Protein AF-A0A950FGL8-F1 (afdb_monomer_lite)

Secondary structure (DSSP, 8-state):
-B-SS--EETTEEPSS-HHHHHHHHHHHH--SEEE-BS-S--STTT------HHHHHHHHHH-TT-EEEP--TT-------

Structure (mmCIF, N/CA/C/O backbone):
data_AF-A0A950FGL8-F1
#
_entry.id   AF-A0A950FGL8-F1
#
loop_
_atom_site.group_PDB
_atom_site.id
_atom_site.type_symbol
_atom_site.label_atom_id
_atom_site.label_alt_id
_atom_site.label_comp_id
_atom_site.label_asym_id
_atom_site.label_entity_id
_atom_site.label_seq_id
_atom_site.pdbx_PDB_ins_code
_atom_site.Cartn_x
_atom_site.Cartn_y
_atom_site.Cartn_z
_atom_site.occupancy
_atom_site.B_iso_or_equiv
_atom_site.auth_seq_id
_atom_site.auth_comp_id
_atom_site.auth_asym_id
_atom_site.auth_atom_id
_atom_site.pdbx_PDB_model_num
ATOM 1 N N . LEU A 1 1 ? -5.317 1.042 -2.784 1.00 92.25 1 LEU A N 1
ATOM 2 C CA . LEU A 1 1 ? -4.270 2.019 -2.408 1.00 92.25 1 LEU A CA 1
ATOM 3 C C . LEU A 1 1 ? -3.051 1.778 -3.283 1.00 92.25 1 LEU A C 1
ATOM 5 O O . LEU A 1 1 ? -2.729 0.619 -3.521 1.00 92.25 1 LEU A O 1
ATOM 9 N N . ALA A 1 2 ? -2.432 2.822 -3.831 1.00 89.88 2 ALA A N 1
ATOM 10 C CA . ALA A 1 2 ? -1.271 2.661 -4.706 1.00 89.88 2 ALA A CA 1
ATOM 11 C C . ALA A 1 2 ? -0.024 2.360 -3.862 1.00 89.88 2 ALA A C 1
ATOM 13 O O . ALA A 1 2 ? 0.437 3.217 -3.116 1.00 89.88 2 ALA A O 1
ATOM 14 N N . ALA A 1 3 ? 0.512 1.144 -3.970 1.00 90.62 3 ALA A N 1
ATOM 15 C CA . ALA A 1 3 ? 1.659 0.691 -3.185 1.00 90.62 3 ALA A CA 1
ATOM 16 C C . ALA A 1 3 ? 2.957 0.781 -4.000 1.00 90.62 3 ALA A C 1
ATOM 18 O O . ALA A 1 3 ? 3.645 -0.216 -4.190 1.00 90.62 3 ALA A O 1
ATOM 19 N N . ALA A 1 4 ? 3.272 1.974 -4.506 1.00 85.12 4 ALA A N 1
ATOM 20 C CA . ALA A 1 4 ? 4.438 2.197 -5.353 1.00 85.12 4 AL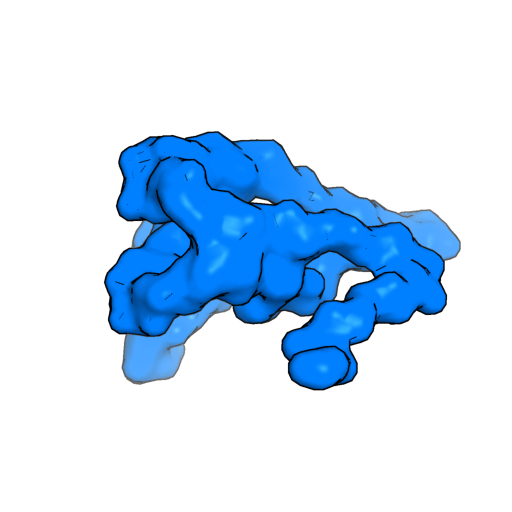A A CA 1
ATOM 21 C C . ALA A 1 4 ? 5.108 3.542 -5.052 1.00 85.12 4 ALA A C 1
ATOM 23 O O . ALA A 1 4 ? 4.439 4.545 -4.803 1.00 85.12 4 ALA A O 1
ATOM 24 N N . GLY A 1 5 ? 6.440 3.567 -5.123 1.00 85.06 5 GLY A N 1
ATOM 25 C CA . GLY A 1 5 ? 7.230 4.783 -4.938 1.00 85.06 5 GLY A CA 1
ATOM 26 C C . GLY A 1 5 ? 7.070 5.413 -3.549 1.00 85.06 5 GLY A C 1
ATOM 27 O O . GLY A 1 5 ? 6.922 4.719 -2.542 1.00 85.06 5 GLY A O 1
ATOM 28 N N . ARG A 1 6 ? 7.142 6.748 -3.500 1.00 88.00 6 ARG A N 1
ATOM 29 C CA . ARG A 1 6 ? 6.932 7.553 -2.291 1.00 88.00 6 ARG A CA 1
ATOM 30 C C . ARG A 1 6 ? 5.619 8.322 -2.437 1.00 88.00 6 ARG A C 1
ATOM 32 O O . ARG A 1 6 ? 5.459 9.058 -3.404 1.00 88.00 6 ARG A O 1
ATOM 39 N N . GLY A 1 7 ? 4.706 8.138 -1.483 1.00 89.25 7 GLY A N 1
ATOM 40 C CA . GLY A 1 7 ? 3.450 8.885 -1.428 1.00 89.25 7 GLY A CA 1
ATOM 41 C C . GLY A 1 7 ? 3.673 10.365 -1.116 1.00 89.25 7 GLY A C 1
ATOM 42 O O . GLY A 1 7 ? 4.699 10.738 -0.547 1.00 89.25 7 GLY A O 1
ATOM 43 N N . ASN A 1 8 ? 2.696 11.207 -1.446 1.00 93.38 8 ASN A N 1
ATOM 44 C CA . ASN A 1 8 ? 2.734 12.631 -1.124 1.00 93.38 8 ASN A CA 1
ATOM 45 C C . ASN A 1 8 ? 1.512 13.020 -0.288 1.00 93.38 8 ASN A C 1
ATOM 47 O O . ASN A 1 8 ? 0.419 12.495 -0.489 1.00 93.38 8 ASN A O 1
ATOM 51 N N . VAL A 1 9 ? 1.691 13.990 0.607 1.00 92.31 9 VAL A N 1
ATOM 52 C CA . VAL A 1 9 ? 0.619 14.648 1.359 1.00 92.31 9 VAL A CA 1
ATOM 53 C C . VAL A 1 9 ? 0.700 16.140 1.061 1.00 92.31 9 VAL A C 1
ATOM 55 O O . VAL A 1 9 ? 1.731 16.763 1.288 1.00 92.31 9 VAL A O 1
ATOM 58 N N . ASN A 1 10 ? -0.379 16.716 0.525 1.00 92.81 10 ASN A N 1
ATOM 59 C CA . ASN A 1 10 ? -0.444 18.130 0.122 1.00 92.81 10 ASN A CA 1
ATOM 60 C C . ASN A 1 10 ? 0.661 18.550 -0.867 1.00 92.81 10 ASN A C 1
ATOM 62 O O . ASN A 1 10 ? 1.186 19.655 -0.791 1.00 92.81 10 ASN A O 1
ATOM 66 N N . GLY A 1 11 ? 1.021 17.657 -1.790 1.00 93.69 11 GLY A N 1
ATOM 67 C CA . GLY A 1 11 ? 2.081 17.892 -2.776 1.00 93.69 11 GLY A CA 1
ATOM 68 C C . GLY A 1 11 ? 3.484 17.543 -2.282 1.00 93.69 11 GLY A C 1
ATOM 69 O O . GLY A 1 11 ? 4.348 17.271 -3.111 1.00 93.69 11 GLY A O 1
ATOM 70 N N . GLU A 1 12 ? 3.689 17.418 -0.971 1.00 95.38 12 GLU A N 1
ATOM 71 C CA . GLU A 1 12 ? 4.997 17.134 -0.387 1.00 95.38 12 GLU A CA 1
ATOM 72 C C . GLU A 1 12 ? 5.232 15.632 -0.195 1.00 95.38 12 GLU A C 1
ATOM 74 O O . GLU A 1 12 ? 4.336 14.930 0.285 1.00 95.38 12 GLU A O 1
ATOM 79 N N . PRO A 1 13 ? 6.426 15.105 -0.523 1.00 93.81 13 PRO A N 1
ATOM 80 C CA . PRO A 1 13 ? 6.737 13.702 -0.295 1.00 93.81 13 PRO A CA 1
ATOM 81 C C . PRO A 1 13 ? 6.675 13.340 1.192 1.00 93.81 13 PRO A C 1
ATOM 83 O O . PRO A 1 13 ? 7.309 13.981 2.038 1.00 93.81 13 PRO A O 1
ATOM 86 N N . VAL A 1 14 ? 5.959 12.259 1.504 1.00 93.25 14 VAL A N 1
ATOM 87 C CA . VAL A 1 14 ? 5.891 11.710 2.859 1.00 93.25 14 VAL A CA 1
ATOM 88 C C . VAL A 1 14 ? 7.284 11.293 3.330 1.00 93.25 14 VAL A C 1
ATOM 90 O O . VAL A 1 14 ? 8.052 10.654 2.602 1.00 93.25 14 VAL A O 1
ATOM 93 N N . GLN A 1 15 ? 7.617 11.662 4.565 1.00 91.38 15 GLN A N 1
ATOM 94 C CA . GLN A 1 15 ? 8.832 11.196 5.223 1.00 91.38 15 GLN A CA 1
ATOM 95 C C . GLN A 1 15 ? 8.604 9.802 5.813 1.00 91.38 15 GLN A C 1
ATOM 97 O O . GLN A 1 15 ? 7.532 9.505 6.332 1.00 91.38 15 GLN A O 1
ATOM 102 N N . GLY A 1 16 ? 9.623 8.945 5.750 1.00 91.25 16 GLY A N 1
ATOM 103 C CA . GLY A 1 16 ? 9.528 7.556 6.200 1.00 91.25 16 GLY A CA 1
ATOM 104 C C . GLY A 1 16 ? 9.342 6.568 5.048 1.00 91.25 16 GLY A C 1
ATOM 105 O O . GLY A 1 16 ? 9.970 6.709 3.995 1.00 91.25 16 GLY A O 1
ATOM 106 N N . SER A 1 17 ? 8.538 5.529 5.280 1.00 92.88 17 SER A N 1
ATOM 107 C CA . SER A 1 17 ? 8.411 4.367 4.395 1.00 92.88 17 SER A CA 1
ATOM 108 C C . SER A 1 17 ? 7.057 4.303 3.686 1.00 92.88 17 SER A C 1
ATOM 110 O O . SER A 1 17 ? 6.050 4.811 4.180 1.00 92.88 17 SER A O 1
ATOM 112 N N . LEU A 1 18 ? 7.021 3.600 2.548 1.00 93.31 18 LEU A N 1
ATOM 113 C CA . LEU A 1 18 ? 5.778 3.261 1.849 1.00 93.31 18 LEU A CA 1
ATOM 114 C C . LEU A 1 18 ? 4.799 2.514 2.769 1.00 93.31 18 LEU A C 1
ATOM 116 O O . LEU A 1 18 ? 3.617 2.832 2.787 1.00 93.31 18 LEU A O 1
ATOM 120 N N . ALA A 1 19 ? 5.292 1.559 3.564 1.00 95.12 19 ALA A N 1
ATOM 121 C CA . ALA A 1 19 ? 4.464 0.805 4.503 1.00 95.12 19 ALA A CA 1
ATOM 122 C C . ALA A 1 19 ? 3.792 1.704 5.550 1.00 95.12 19 ALA A C 1
ATOM 124 O O . ALA A 1 19 ? 2.592 1.571 5.784 1.00 95.12 19 ALA A O 1
ATOM 125 N N . GLY A 1 20 ? 4.536 2.662 6.115 1.00 94.62 20 GLY A N 1
ATOM 126 C CA . GLY A 1 20 ? 3.981 3.646 7.045 1.00 94.62 20 GLY A CA 1
ATOM 127 C C . GLY A 1 20 ? 2.946 4.554 6.381 1.00 94.62 20 GLY A C 1
ATOM 128 O O . GLY A 1 20 ? 1.898 4.819 6.963 1.00 94.62 20 GLY A O 1
ATOM 129 N N . PHE A 1 21 ? 3.195 4.971 5.136 1.00 95.19 21 PHE A N 1
ATOM 130 C CA . PHE A 1 21 ? 2.237 5.764 4.368 1.00 95.19 21 PHE A CA 1
ATOM 131 C C . PHE A 1 21 ? 0.927 5.001 4.122 1.00 95.19 21 PHE A C 1
ATOM 133 O O . PHE A 1 21 ? -0.134 5.498 4.494 1.00 95.19 21 PHE A O 1
ATOM 140 N N . ILE A 1 22 ? 0.991 3.768 3.604 1.00 95.88 22 ILE A N 1
ATOM 141 C CA . ILE A 1 22 ? -0.198 2.924 3.390 1.00 95.88 22 ILE A CA 1
ATOM 142 C C . ILE A 1 22 ? -0.956 2.705 4.704 1.00 95.88 22 ILE A C 1
ATOM 144 O O . ILE A 1 22 ? -2.179 2.822 4.739 1.00 95.88 22 ILE A O 1
ATOM 148 N N . ALA A 1 23 ? -0.251 2.416 5.799 1.00 95.75 23 ALA A N 1
ATOM 149 C CA . ALA A 1 23 ? -0.895 2.228 7.093 1.00 95.75 23 ALA A CA 1
ATOM 150 C C . ALA A 1 23 ? -1.600 3.503 7.582 1.00 95.75 23 ALA A C 1
ATOM 152 O O . ALA A 1 23 ? -2.700 3.404 8.120 1.00 95.75 23 ALA A O 1
ATOM 153 N N . SER A 1 24 ? -1.034 4.688 7.325 1.00 94.88 24 SER A N 1
ATOM 154 C CA . SER A 1 24 ? -1.685 5.965 7.648 1.00 94.88 24 SER A CA 1
ATOM 155 C C . SER A 1 24 ? -2.954 6.214 6.822 1.00 94.88 24 SER A C 1
ATOM 157 O O . SER A 1 24 ? -3.955 6.682 7.364 1.00 94.88 24 SER A O 1
ATOM 159 N N . GLU A 1 25 ? -2.968 5.834 5.535 1.00 96.12 25 GLU A N 1
ATOM 160 C CA . GLU A 1 25 ? -4.178 5.898 4.703 1.00 96.12 25 GLU A CA 1
ATOM 161 C C . GLU A 1 25 ? -5.270 4.971 5.258 1.00 96.12 25 GLU A C 1
ATOM 163 O O . GLU A 1 25 ? -6.441 5.346 5.339 1.00 96.12 25 GLU A O 1
ATOM 168 N N . VAL A 1 26 ? -4.888 3.765 5.687 1.00 97.31 26 VAL A N 1
ATOM 169 C CA . VAL A 1 26 ? -5.809 2.791 6.287 1.00 97.31 26 VAL A CA 1
ATOM 170 C C . VAL A 1 26 ? -6.337 3.270 7.639 1.00 97.31 26 VAL A C 1
ATOM 172 O O . VAL A 1 26 ? -7.536 3.158 7.890 1.00 97.31 26 VAL A O 1
ATOM 175 N N . GLU A 1 27 ? -5.487 3.835 8.494 1.00 95.44 27 GLU A N 1
ATOM 176 C CA . GLU A 1 27 ? -5.892 4.402 9.783 1.00 95.44 27 GLU A CA 1
ATOM 177 C C . GLU A 1 27 ? -6.883 5.563 9.606 1.00 95.44 27 GLU A C 1
ATOM 179 O O . GLU A 1 27 ? -7.876 5.653 10.335 1.00 95.44 27 GLU A O 1
ATOM 184 N N . MET A 1 28 ? -6.651 6.414 8.600 1.00 94.94 28 MET A N 1
ATOM 185 C CA . MET A 1 28 ? -7.512 7.551 8.276 1.00 94.94 28 MET A CA 1
ATOM 186 C C . MET A 1 28 ? -8.878 7.111 7.738 1.00 94.94 28 MET A C 1
ATOM 188 O O . MET A 1 28 ? -9.910 7.616 8.181 1.00 94.94 28 MET A O 1
ATOM 192 N N . LEU A 1 29 ? -8.899 6.176 6.785 1.00 96.25 29 LEU A N 1
ATOM 193 C CA . LEU A 1 29 ? -10.123 5.754 6.094 1.00 96.25 29 LEU A CA 1
ATOM 194 C C . LEU A 1 29 ? -10.913 4.680 6.854 1.00 96.25 29 LEU A C 1
ATOM 196 O O . LEU A 1 29 ? -12.100 4.494 6.588 1.00 96.25 29 LEU A O 1
ATOM 200 N N . ARG A 1 30 ? -10.260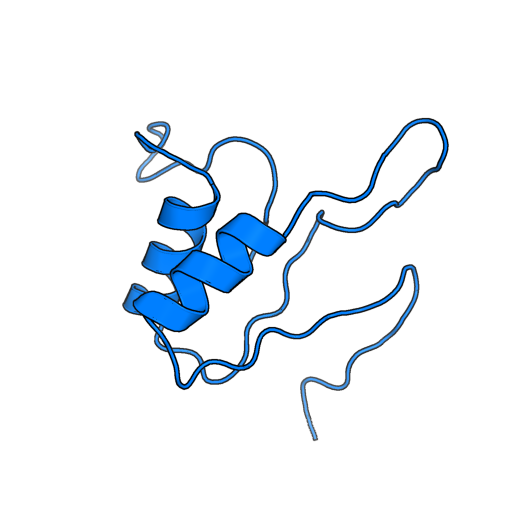 3.956 7.773 1.00 95.88 30 ARG A N 1
ATOM 201 C CA . ARG A 1 30 ? -10.815 2.826 8.539 1.00 95.88 30 ARG A CA 1
ATOM 202 C C . ARG A 1 30 ? -11.611 1.828 7.678 1.00 95.88 30 ARG A C 1
ATOM 204 O O . ARG A 1 30 ? -12.752 1.495 8.015 1.00 95.88 30 ARG A O 1
ATOM 211 N N . PRO A 1 31 ? -11.056 1.344 6.550 1.00 96.31 31 PRO A N 1
ATOM 212 C CA . PRO A 1 31 ? -11.757 0.393 5.703 1.00 96.31 31 PRO A CA 1
ATOM 213 C C . PRO A 1 31 ? -11.857 -0.974 6.394 1.00 96.31 31 PRO A C 1
ATOM 215 O O . PRO A 1 31 ? -11.084 -1.287 7.290 1.00 96.31 31 PRO A O 1
ATOM 218 N N . ARG A 1 32 ? -12.766 -1.841 5.933 1.00 94.88 32 ARG A N 1
ATOM 219 C CA . ARG A 1 32 ? -12.738 -3.272 6.310 1.00 94.88 32 ARG A CA 1
ATOM 220 C C . ARG A 1 32 ? -11.774 -4.092 5.453 1.00 94.88 32 ARG A C 1
ATOM 222 O O . ARG A 1 32 ? -11.269 -5.112 5.906 1.00 94.88 32 ARG A O 1
ATOM 229 N N . LYS A 1 33 ? -11.552 -3.659 4.210 1.00 94.88 33 LYS A N 1
ATOM 230 C CA . LYS A 1 33 ? -10.739 -4.359 3.213 1.00 94.88 33 LYS A CA 1
ATOM 231 C C . LYS A 1 33 ? -9.853 -3.376 2.463 1.00 94.88 33 LYS A C 1
ATOM 233 O O . LYS A 1 33 ? -10.303 -2.278 2.138 1.00 94.88 33 LYS A O 1
ATOM 238 N N . VAL A 1 34 ? -8.634 -3.786 2.141 1.00 95.19 34 VAL A N 1
ATOM 239 C CA . VAL A 1 34 ? -7.666 -2.997 1.376 1.00 95.19 34 VAL A CA 1
ATOM 240 C C . VAL A 1 34 ? -7.185 -3.826 0.200 1.00 95.19 34 VAL A C 1
ATOM 242 O O . VAL A 1 34 ? -6.633 -4.900 0.389 1.00 95.19 34 VAL A O 1
ATOM 245 N N . ALA A 1 35 ? -7.360 -3.313 -1.013 1.00 92.88 35 ALA A N 1
ATOM 246 C CA . ALA A 1 35 ? -6.696 -3.833 -2.202 1.00 92.88 35 ALA A CA 1
ATOM 247 C C . ALA A 1 35 ? -5.546 -2.893 -2.574 1.00 92.88 35 ALA A C 1
ATOM 249 O O . ALA A 1 35 ? -5.739 -1.672 -2.664 1.00 92.88 35 ALA A O 1
ATOM 250 N N . LEU A 1 36 ? -4.350 -3.445 -2.776 1.00 91.88 36 LEU A N 1
ATOM 251 C CA . LEU A 1 36 ? -3.217 -2.678 -3.285 1.00 91.88 36 LEU A CA 1
ATOM 252 C C . LEU A 1 36 ? -3.281 -2.617 -4.815 1.00 91.88 36 LEU A C 1
ATOM 254 O O . LEU A 1 36 ? -3.658 -3.579 -5.475 1.00 91.88 36 LEU A O 1
ATOM 258 N N . CYS A 1 37 ? -2.890 -1.486 -5.387 1.00 84.38 37 CYS A N 1
ATOM 259 C CA . CYS A 1 37 ? -2.711 -1.304 -6.826 1.00 84.38 37 CYS A CA 1
ATOM 260 C C . CYS A 1 37 ? -1.215 -1.110 -7.112 1.00 84.38 37 CYS A C 1
ATOM 262 O O . CYS A 1 37 ? -0.508 -0.596 -6.244 1.00 84.38 37 CYS A O 1
ATOM 264 N N . HIS A 1 38 ? -0.752 -1.476 -8.316 1.00 76.56 38 HIS A N 1
ATOM 265 C CA . HIS A 1 38 ? 0.653 -1.333 -8.749 1.00 76.56 38 HIS A CA 1
ATOM 266 C C . HIS A 1 38 ? 1.671 -2.135 -7.908 1.00 76.56 38 HIS A C 1
ATOM 268 O O . HIS A 1 38 ? 2.834 -1.755 -7.819 1.00 76.56 38 HIS A O 1
ATOM 274 N N . HIS A 1 39 ? 1.240 -3.231 -7.274 1.00 78.31 39 HIS A N 1
ATOM 275 C CA . HIS A 1 39 ? 2.113 -4.112 -6.483 1.00 78.31 39 HIS A CA 1
ATOM 276 C C . HIS A 1 39 ? 2.433 -5.432 -7.203 1.00 78.31 39 HIS A C 1
ATOM 278 O O . HIS A 1 39 ? 3.312 -6.179 -6.770 1.00 78.31 39 HIS A O 1
ATOM 284 N N . ASP A 1 40 ? 1.720 -5.721 -8.291 1.00 77.00 40 ASP A N 1
ATOM 285 C CA . ASP A 1 40 ? 1.830 -6.930 -9.089 1.00 77.00 40 ASP A CA 1
ATOM 286 C C . ASP A 1 40 ? 2.976 -6.859 -10.102 1.00 77.00 40 ASP A C 1
ATOM 288 O O . ASP A 1 40 ? 3.468 -5.794 -10.479 1.00 77.00 40 ASP A O 1
ATOM 292 N N . ASN A 1 41 ? 3.414 -8.032 -10.555 1.00 82.75 41 ASN A N 1
ATOM 293 C CA . ASN A 1 41 ? 4.426 -8.137 -11.593 1.00 82.75 41 ASN A CA 1
ATOM 294 C C . ASN A 1 41 ? 3.777 -8.083 -12.985 1.00 82.75 41 ASN A C 1
ATOM 296 O O . ASN A 1 41 ? 3.540 -9.121 -13.600 1.00 82.75 41 ASN A O 1
ATOM 300 N N . TRP A 1 42 ? 3.462 -6.874 -13.450 1.00 77.19 42 TRP A N 1
ATOM 301 C CA . TRP A 1 42 ? 2.706 -6.658 -14.687 1.00 77.19 42 TRP A CA 1
ATOM 302 C C . TRP A 1 42 ? 3.437 -7.139 -15.957 1.00 77.19 42 TRP A C 1
ATOM 304 O O . TRP A 1 42 ? 2.827 -7.785 -16.810 1.00 77.19 42 TRP A O 1
ATOM 314 N N . MET A 1 43 ? 4.739 -6.869 -16.103 1.00 84.38 43 MET A N 1
ATOM 315 C CA . MET A 1 43 ? 5.514 -7.249 -17.292 1.00 84.38 43 MET A CA 1
ATOM 316 C C . MET A 1 43 ? 6.897 -7.818 -16.928 1.00 84.38 43 MET A C 1
ATOM 318 O O . MET A 1 43 ? 7.915 -7.137 -17.075 1.00 84.38 43 MET A O 1
ATOM 322 N N . PRO A 1 44 ? 6.978 -9.081 -16.479 1.00 78.12 44 PRO A N 1
ATOM 323 C CA . PRO A 1 44 ? 8.259 -9.752 -16.284 1.00 78.12 44 PRO A CA 1
ATOM 324 C C . PRO A 1 44 ? 9.007 -9.921 -17.628 1.00 78.12 44 PRO A C 1
ATOM 326 O O . PRO A 1 44 ? 8.368 -10.236 -18.633 1.00 78.12 44 PRO A O 1
ATOM 329 N N . PRO A 1 45 ? 10.347 -9.757 -17.685 1.00 86.94 45 PRO A N 1
ATOM 330 C CA . PRO A 1 45 ? 11.264 -9.473 -16.577 1.00 86.94 45 PRO A CA 1
ATOM 331 C C . PRO A 1 45 ? 11.482 -7.972 -16.309 1.00 86.94 45 PRO A C 1
ATOM 333 O O . PRO A 1 45 ? 12.328 -7.633 -15.487 1.00 86.94 45 PRO A O 1
ATOM 336 N N . LEU A 1 46 ? 10.785 -7.070 -17.015 1.00 85.44 46 LEU A N 1
ATOM 337 C CA . LEU A 1 46 ? 10.968 -5.623 -16.840 1.00 85.44 46 LEU A CA 1
ATOM 338 C C . LEU A 1 46 ? 10.530 -5.163 -15.446 1.00 85.44 46 LEU A C 1
ATOM 340 O O . LEU A 1 46 ? 11.136 -4.260 -14.872 1.00 85.44 46 LEU A O 1
ATOM 344 N N . THR A 1 47 ? 9.482 -5.783 -14.911 1.00 83.56 47 THR A N 1
ATOM 345 C CA . THR A 1 47 ? 8.992 -5.533 -13.559 1.00 83.56 47 THR A CA 1
ATOM 346 C C . THR A 1 47 ? 9.245 -6.725 -12.643 1.00 83.56 47 THR A C 1
ATOM 348 O O . THR A 1 47 ? 9.411 -7.867 -13.080 1.00 83.56 47 THR A O 1
ATOM 351 N N . THR A 1 48 ? 9.227 -6.439 -11.346 1.00 84.38 48 THR A N 1
ATOM 352 C CA . THR A 1 48 ? 9.206 -7.426 -10.267 1.00 84.38 48 THR A CA 1
ATOM 353 C C . THR A 1 48 ? 8.047 -7.065 -9.351 1.00 84.38 48 THR A C 1
ATOM 355 O O . THR A 1 48 ? 7.723 -5.886 -9.205 1.00 84.38 48 THR A O 1
ATOM 358 N N . ALA A 1 49 ? 7.413 -8.070 -8.745 1.00 82.56 49 ALA A N 1
ATOM 359 C CA . ALA A 1 49 ? 6.397 -7.821 -7.731 1.00 82.56 49 ALA A CA 1
ATOM 360 C C . ALA A 1 49 ? 6.987 -6.980 -6.591 1.00 82.56 49 ALA A C 1
ATOM 362 O O . ALA A 1 49 ? 8.132 -7.185 -6.181 1.00 82.56 49 ALA A O 1
ATOM 363 N N . THR A 1 50 ? 6.197 -6.040 -6.081 1.00 85.50 50 THR A N 1
ATOM 364 C CA . THR A 1 50 ? 6.596 -5.260 -4.910 1.00 85.50 50 THR A CA 1
ATOM 365 C C . THR A 1 50 ? 6.584 -6.171 -3.689 1.00 85.50 50 THR A C 1
ATOM 367 O O . THR A 1 50 ? 5.641 -6.938 -3.496 1.00 85.50 50 THR A O 1
ATOM 370 N N . ASP A 1 51 ? 7.616 -6.083 -2.849 1.00 88.88 51 ASP A N 1
ATOM 371 C CA . ASP A 1 51 ? 7.590 -6.745 -1.548 1.00 88.88 51 ASP A CA 1
ATOM 372 C C . ASP A 1 51 ? 6.545 -6.064 -0.653 1.00 88.88 51 ASP A C 1
ATOM 374 O O . ASP A 1 51 ? 6.717 -4.932 -0.194 1.00 88.88 51 ASP A O 1
ATOM 378 N N . VAL A 1 52 ? 5.430 -6.761 -0.441 1.00 91.44 52 VAL A N 1
ATOM 379 C CA . VAL A 1 52 ? 4.306 -6.282 0.367 1.00 91.44 52 VAL A CA 1
ATOM 380 C C . VAL A 1 52 ? 4.406 -6.697 1.836 1.00 91.44 52 VAL A C 1
ATOM 382 O O . VAL A 1 52 ? 3.550 -6.293 2.624 1.00 91.44 52 VAL A O 1
ATOM 385 N N . GLU A 1 53 ? 5.412 -7.473 2.254 1.00 94.62 53 GLU A N 1
ATOM 386 C CA . GLU A 1 53 ? 5.512 -7.914 3.652 1.00 94.62 53 GLU A CA 1
ATOM 387 C C . GLU A 1 53 ? 5.693 -6.752 4.647 1.00 94.62 53 GLU A C 1
ATOM 389 O O . GLU A 1 53 ? 5.021 -6.766 5.683 1.00 94.62 53 GLU A O 1
ATOM 394 N N . PRO A 1 54 ? 6.469 -5.688 4.349 1.00 95.44 54 PRO A N 1
ATOM 395 C CA . PRO A 1 54 ? 6.519 -4.510 5.214 1.00 95.44 54 PRO A CA 1
ATOM 396 C C . PRO A 1 54 ? 5.147 -3.845 5.397 1.00 95.44 54 PRO A C 1
ATOM 398 O O . PRO A 1 54 ? 4.808 -3.412 6.497 1.00 95.44 54 PRO A O 1
ATOM 401 N N . ILE A 1 55 ? 4.324 -3.807 4.341 1.00 95.38 55 ILE A N 1
ATOM 402 C CA . ILE A 1 55 ? 2.952 -3.280 4.409 1.00 95.38 55 ILE A CA 1
ATOM 403 C C . ILE A 1 55 ? 2.097 -4.192 5.292 1.00 95.38 55 ILE A C 1
ATOM 405 O O . ILE A 1 55 ? 1.427 -3.710 6.202 1.00 95.38 55 ILE A O 1
ATOM 409 N N . LYS A 1 56 ? 2.147 -5.513 5.075 1.00 95.62 56 LYS A N 1
ATOM 41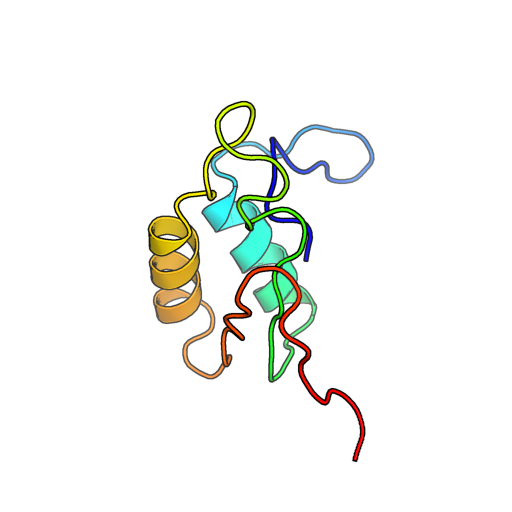0 C CA . LYS A 1 56 ? 1.432 -6.498 5.903 1.00 95.62 56 LYS A CA 1
ATOM 411 C C . LYS A 1 56 ? 1.794 -6.358 7.380 1.00 95.62 56 LYS A C 1
ATOM 413 O O . LYS A 1 56 ? 0.902 -6.382 8.225 1.00 95.62 56 LYS A O 1
ATOM 418 N N . HIS A 1 57 ? 3.077 -6.192 7.693 1.00 96.94 57 HIS A N 1
ATOM 419 C CA . HIS A 1 57 ? 3.556 -5.990 9.057 1.00 96.94 57 HIS A CA 1
ATOM 420 C C . HIS A 1 57 ? 2.931 -4.747 9.705 1.00 96.94 57 HIS A C 1
ATOM 422 O O . HIS A 1 57 ? 2.344 -4.850 10.783 1.00 96.94 57 HIS A O 1
ATOM 428 N N . GLU A 1 58 ? 2.989 -3.595 9.032 1.00 96.75 58 GLU A N 1
ATOM 429 C CA . GLU A 1 58 ? 2.412 -2.350 9.551 1.00 96.75 58 GLU A CA 1
ATOM 430 C C . GLU A 1 58 ? 0.888 -2.424 9.695 1.00 96.75 58 GLU A C 1
ATOM 432 O O . GLU A 1 58 ? 0.346 -1.983 10.709 1.00 96.75 58 GLU A O 1
ATOM 437 N N . LEU A 1 59 ? 0.186 -3.051 8.746 1.00 96.88 59 LEU A N 1
ATOM 438 C CA . LEU A 1 59 ? -1.264 -3.237 8.840 1.00 96.88 59 LEU A CA 1
ATOM 439 C C . LEU A 1 59 ? -1.655 -4.148 10.008 1.00 96.88 59 LEU A C 1
ATOM 441 O O . LEU A 1 59 ? -2.574 -3.809 10.747 1.00 96.88 59 LEU A O 1
ATOM 445 N N . ARG A 1 60 ? -0.935 -5.253 10.250 1.00 95.88 60 ARG A N 1
ATOM 446 C CA . ARG A 1 60 ? -1.169 -6.100 11.439 1.00 95.88 60 ARG A CA 1
ATOM 447 C C . ARG A 1 60 ? -0.973 -5.317 12.741 1.00 95.88 60 ARG A C 1
ATOM 449 O O . ARG A 1 60 ? -1.669 -5.582 13.716 1.00 95.88 60 ARG A O 1
ATOM 456 N N . ARG A 1 61 ? -0.029 -4.371 12.762 1.00 95.56 61 ARG A N 1
ATOM 457 C CA . ARG A 1 61 ? 0.305 -3.561 13.941 1.00 95.56 61 ARG A CA 1
ATOM 458 C C . ARG A 1 61 ? -0.706 -2.440 14.200 1.00 95.56 61 ARG A C 1
ATOM 460 O O . ARG A 1 61 ? -1.088 -2.234 15.347 1.00 95.56 61 ARG A O 1
ATOM 467 N N . LEU A 1 62 ? -1.107 -1.707 13.161 1.00 94.88 62 LEU A N 1
ATOM 468 C CA . LEU A 1 62 ? -1.906 -0.478 13.274 1.00 94.88 62 LEU A CA 1
ATOM 469 C C . LEU A 1 62 ? -3.396 -0.676 12.979 1.00 94.88 62 LEU A C 1
ATOM 471 O O . LEU A 1 62 ? -4.230 0.069 13.485 1.00 94.88 62 LEU A O 1
ATOM 475 N N . ALA A 1 63 ? -3.745 -1.681 12.178 1.00 95.25 63 ALA A N 1
ATOM 476 C CA . ALA A 1 63 ? -5.110 -1.942 11.739 1.00 95.25 63 ALA A CA 1
ATOM 477 C C . ALA A 1 63 ? -5.410 -3.458 11.695 1.00 95.25 63 ALA A C 1
ATOM 479 O O . ALA A 1 63 ? -5.772 -3.984 10.642 1.00 95.25 63 ALA A O 1
ATOM 480 N N . PRO A 1 64 ? -5.304 -4.186 12.828 1.00 93.25 64 PRO A N 1
ATOM 481 C CA . PRO A 1 64 ? -5.385 -5.653 12.862 1.00 93.25 64 PRO A CA 1
ATOM 482 C C . PRO A 1 64 ? -6.717 -6.239 12.362 1.00 93.25 64 PRO A C 1
ATOM 484 O O . PRO A 1 64 ? -6.783 -7.424 12.053 1.00 93.25 64 PRO A O 1
ATOM 487 N N . GLY A 1 65 ? -7.782 -5.433 12.288 1.00 93.56 65 GLY A N 1
ATOM 488 C CA . GLY A 1 65 ? -9.090 -5.842 11.765 1.00 93.56 65 GLY A CA 1
ATOM 489 C C . GLY A 1 65 ? -9.259 -5.689 10.249 1.00 93.56 65 GLY A C 1
ATOM 490 O O . GLY A 1 65 ? -10.341 -5.972 9.739 1.00 93.56 65 GLY A O 1
ATOM 491 N N . VAL A 1 66 ? -8.239 -5.204 9.536 1.00 96.75 66 VAL A N 1
ATOM 492 C CA . VAL A 1 66 ? -8.293 -4.975 8.088 1.00 96.75 66 VAL A CA 1
ATOM 493 C C . VAL A 1 66 ? -7.869 -6.224 7.328 1.00 96.75 66 VAL A C 1
ATOM 495 O O . VAL A 1 66 ? -6.795 -6.775 7.552 1.00 96.75 66 VAL A O 1
ATOM 498 N N . GLU A 1 67 ? -8.691 -6.628 6.364 1.00 94.88 67 GLU A N 1
ATOM 499 C CA . GLU A 1 67 ? -8.338 -7.660 5.391 1.00 94.88 67 GLU A CA 1
ATOM 500 C C . GLU A 1 67 ? -7.519 -7.035 4.251 1.00 94.88 67 GLU A C 1
ATOM 502 O O . GLU A 1 67 ? -8.024 -6.198 3.497 1.00 94.88 67 GLU A O 1
ATOM 507 N N . LEU A 1 68 ? -6.258 -7.447 4.103 1.00 93.62 68 LEU A N 1
ATOM 508 C CA . LEU A 1 68 ? -5.482 -7.150 2.901 1.00 93.62 68 LEU A CA 1
ATOM 509 C C . LEU A 1 68 ? -5.854 -8.159 1.809 1.00 93.62 68 LEU A C 1
ATOM 511 O O . LEU A 1 68 ? -5.627 -9.357 1.961 1.00 93.62 68 LEU A O 1
ATOM 515 N N . ILE A 1 69 ? -6.415 -7.667 0.710 1.00 92.44 69 ILE A N 1
ATOM 516 C CA . ILE A 1 69 ? -6.774 -8.471 -0.454 1.00 92.44 69 ILE A CA 1
ATOM 517 C C . ILE A 1 69 ? -5.530 -8.649 -1.326 1.00 92.44 69 ILE A C 1
ATOM 519 O O . ILE A 1 69 ? -4.990 -7.672 -1.850 1.00 92.44 69 ILE A O 1
ATOM 523 N N . GLU A 1 70 ? -5.125 -9.900 -1.529 1.00 85.50 70 GLU A N 1
ATOM 524 C CA . GLU A 1 70 ? -4.085 -10.279 -2.486 1.00 85.50 70 GLU A CA 1
ATOM 525 C C . GLU A 1 70 ? -4.728 -10.778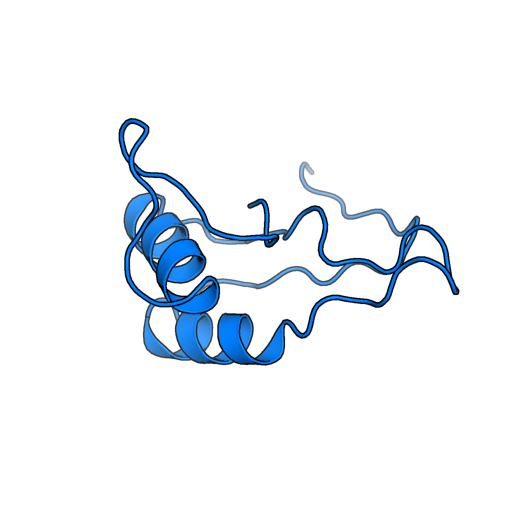 -3.781 1.00 85.50 70 GLU A C 1
ATOM 527 O O . GLU A 1 70 ? -5.601 -11.648 -3.765 1.00 85.50 70 GLU A O 1
ATOM 532 N N . MET A 1 71 ? -4.304 -10.208 -4.908 1.00 83.88 71 MET A N 1
ATOM 533 C CA . MET A 1 71 ? -4.791 -10.576 -6.236 1.00 83.88 71 MET A CA 1
ATOM 534 C C . MET A 1 71 ? -3.607 -11.017 -7.098 1.00 83.88 71 MET A C 1
ATOM 536 O O . MET A 1 71 ? -2.591 -10.320 -7.123 1.00 83.88 71 MET A O 1
ATOM 540 N N . PRO A 1 72 ? -3.709 -12.147 -7.817 1.00 78.38 72 PRO A N 1
ATOM 541 C CA . PRO A 1 72 ? -2.705 -12.502 -8.805 1.00 78.38 72 PRO A CA 1
ATOM 542 C C . PRO A 1 72 ? -2.814 -11.580 -10.026 1.00 78.38 72 PRO A C 1
ATOM 544 O O . PRO A 1 72 ? -3.835 -10.925 -10.241 1.00 78.38 72 PRO A O 1
ATOM 547 N N . TYR A 1 73 ? -1.778 -11.572 -10.865 1.00 78.00 73 TYR A N 1
ATOM 548 C CA . TYR A 1 73 ? -1.819 -10.870 -12.147 1.00 78.00 73 TYR A CA 1
ATOM 549 C C . TYR A 1 73 ? -3.017 -11.348 -12.987 1.00 78.00 73 TYR A C 1
ATOM 551 O O . TYR A 1 73 ? -3.229 -12.552 -13.137 1.00 78.00 73 TYR A O 1
ATOM 559 N N . LEU A 1 74 ? -3.817 -10.402 -13.496 1.00 80.38 74 LEU A N 1
ATOM 560 C CA . LEU A 1 74 ? -5.104 -10.628 -14.185 1.00 80.38 74 LEU A CA 1
ATOM 561 C C . LEU A 1 74 ? -6.196 -11.334 -13.350 1.00 80.38 74 LEU A C 1
ATOM 563 O O . LEU A 1 74 ? -7.257 -11.671 -13.878 1.00 80.38 74 LEU A O 1
ATOM 567 N N . GLY A 1 75 ? -5.982 -11.532 -12.047 1.00 83.19 75 GLY A N 1
ATOM 568 C CA . GLY A 1 75 ? -6.980 -12.067 -11.127 1.00 83.19 75 GLY A CA 1
ATOM 569 C C . GLY A 1 75 ? -8.001 -11.014 -10.712 1.00 83.19 75 GLY A C 1
ATOM 570 O O . GLY A 1 75 ? -7.644 -9.933 -10.252 1.00 83.19 75 GLY A O 1
ATOM 571 N N . GLY A 1 76 ? -9.287 -11.335 -10.844 1.00 85.69 76 GLY A N 1
ATOM 572 C CA . GLY A 1 76 ? -10.368 -10.476 -10.364 1.00 85.69 76 GLY A CA 1
ATOM 573 C C . GLY A 1 76 ? -10.683 -10.692 -8.882 1.00 85.69 76 GLY A C 1
ATOM 574 O O . GLY A 1 76 ? -10.566 -11.802 -8.365 1.00 85.69 76 GLY A O 1
ATOM 575 N N . TYR A 1 77 ? -11.175 -9.643 -8.220 1.00 87.56 77 TYR A N 1
ATOM 576 C CA . TYR A 1 77 ? -11.783 -9.723 -6.891 1.00 87.56 77 TYR A CA 1
ATOM 577 C C . TYR A 1 77 ? -13.160 -9.057 -6.905 1.00 87.56 77 TYR A C 1
ATOM 579 O O . TYR A 1 77 ? -13.326 -7.941 -7.403 1.00 87.56 77 TYR A O 1
ATOM 587 N N . ARG A 1 78 ? -14.171 -9.729 -6.346 1.00 88.56 78 ARG A N 1
ATOM 588 C CA . ARG A 1 78 ? -15.531 -9.184 -6.273 1.00 88.56 78 ARG A CA 1
ATOM 589 C C . ARG A 1 78 ? -15.638 -8.185 -5.121 1.00 88.56 78 ARG A C 1
ATOM 591 O O . ARG A 1 78 ? -15.656 -8.574 -3.959 1.00 88.56 78 ARG A O 1
ATOM 598 N N . VAL A 1 79 ? -15.746 -6.901 -5.459 1.00 81.88 79 VAL A N 1
ATOM 599 C CA . VAL A 1 79 ? -15.856 -5.806 -4.476 1.00 81.88 79 VAL A CA 1
ATOM 600 C C . VAL A 1 79 ? -17.307 -5.542 -4.059 1.00 81.88 79 VAL A C 1
ATOM 602 O O . VAL A 1 79 ? -17.564 -5.261 -2.891 1.00 81.88 79 VAL A O 1
ATOM 605 N N . PHE A 1 80 ? -18.255 -5.678 -4.992 1.00 79.31 80 PHE A N 1
ATOM 606 C CA . PHE A 1 80 ? -19.683 -5.458 -4.752 1.00 79.31 80 PHE A CA 1
ATOM 607 C C . PHE A 1 80 ? -20.473 -6.752 -4.962 1.00 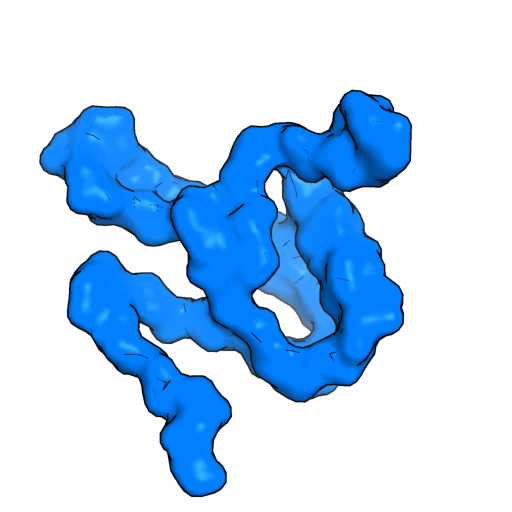79.31 80 PHE A C 1
ATOM 609 O O . PHE A 1 80 ? -20.291 -7.468 -5.955 1.00 79.31 80 PHE A O 1
ATOM 616 N N . GLY A 1 81 ? -21.354 -7.058 -4.017 1.00 64.56 81 GLY A N 1
ATOM 617 C CA . GLY A 1 81 ? -22.253 -8.201 -4.050 1.00 64.56 81 GLY A CA 1
ATOM 618 C C . GLY A 1 81 ? -23.474 -7.943 -3.202 1.00 64.56 81 GLY A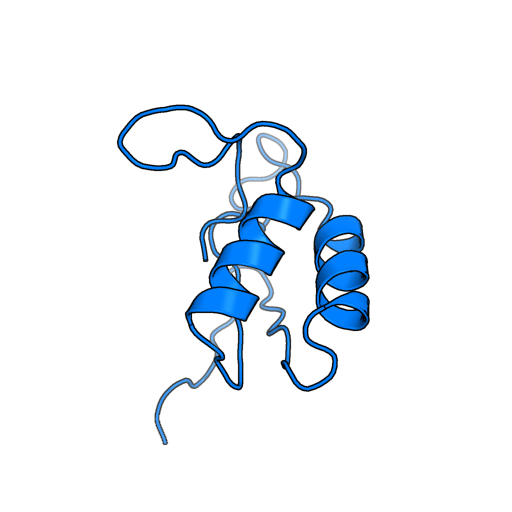 C 1
ATOM 619 O O . GLY A 1 81 ? -23.321 -7.241 -2.179 1.00 64.56 81 GLY A O 1
#

pLDDT: mean 89.86, std 6.65, range [64.56, 97.31]

Foldseek 3Di:
DEQDDFDDDPNHTDPDDSLVVLLVVCLVVVDQEDEYDPQAQADPPVGDGHPCVSNVVSCCVRPVNHHYDDAHHVGDDDPDD

Radius of gyration: 13.19 Å; chains: 1; bounding box: 34×31×31 Å

Sequence (81 aa):
LAAAGRGNVNGEPVQGSLAGFIASEVEMLRPRKVALCHHDNWMPPLTTATDVEPIKHELRRLAPGVELIEMPYLGGYRVFG